Protein AF-A0A954P8Z2-F1 (afdb_monomer)

Structure (mmCIF, N/CA/C/O backbone):
data_AF-A0A954P8Z2-F1
#
_entry.id   AF-A0A954P8Z2-F1
#
loop_
_atom_site.group_PDB
_atom_site.id
_atom_site.type_symbol
_atom_site.label_atom_id
_atom_site.label_alt_id
_atom_site.label_comp_id
_atom_site.label_asym_id
_atom_site.label_entity_id
_atom_site.label_seq_id
_atom_site.pdbx_PDB_ins_code
_atom_site.Cartn_x
_atom_site.Cartn_y
_atom_site.Cartn_z
_atom_site.occupancy
_atom_site.B_iso_or_equiv
_atom_site.auth_seq_id
_atom_site.auth_comp_id
_atom_site.auth_asym_id
_atom_site.auth_atom_id
_atom_site.pdbx_PDB_model_num
ATOM 1 N N . MET A 1 1 ? -1.047 -5.938 -28.209 1.00 42.81 1 MET A N 1
ATOM 2 C CA . MET A 1 1 ? -0.271 -5.565 -27.003 1.00 42.81 1 MET A CA 1
ATOM 3 C C . MET A 1 1 ? -0.758 -6.411 -25.832 1.00 42.81 1 MET A C 1
ATOM 5 O O . MET A 1 1 ? -1.875 -6.202 -25.374 1.00 42.81 1 MET A O 1
ATOM 9 N N . GLY A 1 2 ? 0.012 -7.420 -25.415 1.00 43.50 2 GLY A N 1
ATOM 10 C CA . GLY A 1 2 ? -0.388 -8.343 -24.347 1.00 43.50 2 GLY A CA 1
ATOM 11 C C . GLY A 1 2 ? -0.602 -7.622 -23.015 1.00 43.50 2 GLY A C 1
ATOM 12 O O . GLY A 1 2 ? 0.149 -6.705 -22.677 1.00 43.50 2 GLY A O 1
ATOM 13 N N . LYS A 1 3 ? -1.639 -8.020 -22.270 1.00 49.25 3 LYS A N 1
ATOM 14 C CA . LYS A 1 3 ? -1.899 -7.562 -20.901 1.00 49.25 3 LYS A CA 1
ATOM 15 C C . LYS A 1 3 ? -0.672 -7.900 -20.044 1.00 49.25 3 LYS A C 1
ATOM 17 O O . LYS A 1 3 ? -0.530 -9.029 -19.590 1.00 49.25 3 LYS A O 1
ATOM 22 N N . LYS A 1 4 ? 0.243 -6.943 -19.843 1.00 52.94 4 LYS A N 1
ATOM 23 C CA . LYS A 1 4 ? 1.280 -7.059 -18.811 1.00 52.94 4 LYS A CA 1
ATOM 24 C C . LYS A 1 4 ? 0.540 -7.079 -17.482 1.00 52.94 4 LYS A C 1
ATOM 26 O O . LYS A 1 4 ? 0.034 -6.042 -17.058 1.00 52.94 4 LYS A O 1
ATOM 31 N N . HIS A 1 5 ? 0.431 -8.258 -16.876 1.00 51.75 5 HIS A N 1
ATOM 32 C CA . HIS A 1 5 ? 0.041 -8.385 -15.482 1.00 51.75 5 HIS A CA 1
ATOM 33 C C . HIS A 1 5 ? 1.031 -7.536 -14.683 1.00 51.75 5 HIS A C 1
ATOM 35 O O . HIS A 1 5 ? 2.204 -7.874 -14.560 1.00 51.75 5 HIS A O 1
ATOM 41 N N . SER A 1 6 ? 0.590 -6.355 -14.257 1.00 64.94 6 SER A N 1
ATOM 42 C CA . SER A 1 6 ? 1.323 -5.551 -13.293 1.00 64.94 6 SER A CA 1
ATOM 43 C C . SER A 1 6 ? 1.421 -6.392 -12.032 1.00 64.94 6 SER A C 1
ATOM 45 O O . SER A 1 6 ? 0.380 -6.697 -11.456 1.00 64.94 6 SER A O 1
ATOM 47 N N . GLU A 1 7 ? 2.633 -6.806 -11.664 1.00 77.56 7 GLU A N 1
ATOM 48 C CA . GLU A 1 7 ? 2.898 -7.556 -10.436 1.00 77.56 7 GLU A CA 1
ATOM 49 C C . GLU A 1 7 ? 2.221 -6.831 -9.270 1.00 77.56 7 GLU A C 1
ATOM 51 O O . GLU A 1 7 ? 2.536 -5.672 -8.973 1.00 77.56 7 GLU A O 1
ATOM 56 N N . VAL A 1 8 ? 1.207 -7.487 -8.701 1.00 90.62 8 VAL A N 1
ATOM 57 C CA . VAL A 1 8 ? 0.525 -7.032 -7.495 1.00 90.62 8 VAL A CA 1
ATOM 58 C C . VAL A 1 8 ? 1.224 -7.714 -6.335 1.00 90.62 8 VAL A C 1
ATOM 60 O O . VAL A 1 8 ? 1.225 -8.938 -6.246 1.00 90.62 8 VAL A O 1
ATOM 63 N N . GLU A 1 9 ? 1.818 -6.926 -5.454 1.00 94.44 9 GLU A N 1
ATOM 64 C CA . GLU A 1 9 ? 2.456 -7.406 -4.237 1.00 94.44 9 GLU A CA 1
ATOM 65 C C . GLU A 1 9 ? 1.605 -6.995 -3.038 1.00 94.44 9 GLU A C 1
ATOM 67 O O . GLU A 1 9 ? 1.193 -5.840 -2.929 1.00 94.44 9 GLU A O 1
ATOM 72 N N . ARG A 1 10 ? 1.314 -7.931 -2.136 1.00 95.62 10 ARG A N 1
ATOM 73 C CA . ARG A 1 10 ? 0.555 -7.639 -0.919 1.00 95.62 10 ARG A CA 1
ATOM 74 C C . ARG A 1 10 ? 1.499 -7.161 0.185 1.00 95.62 10 ARG A C 1
ATOM 76 O O . ARG A 1 10 ? 2.561 -7.744 0.372 1.00 95.62 10 ARG A O 1
ATOM 83 N N . ILE A 1 11 ? 1.122 -6.089 0.877 1.00 95.56 11 ILE A N 1
ATOM 84 C CA . ILE A 1 11 ? 1.890 -5.468 1.957 1.00 95.56 11 ILE A CA 1
ATOM 85 C C . ILE A 1 11 ? 1.015 -5.511 3.205 1.00 95.56 11 ILE A C 1
ATOM 87 O O . ILE A 1 11 ? 0.105 -4.702 3.330 1.00 95.56 11 ILE A O 1
ATOM 91 N N . GLY A 1 12 ? 1.279 -6.467 4.094 1.00 93.38 12 GLY A N 1
ATOM 92 C CA . GLY A 1 12 ? 0.389 -6.727 5.226 1.00 93.38 12 GLY A CA 1
ATOM 93 C C . GLY A 1 12 ? -0.960 -7.293 4.775 1.00 93.38 12 GLY A C 1
ATOM 94 O O . GLY A 1 12 ? -1.033 -8.077 3.823 1.00 93.38 12 GLY A O 1
ATOM 95 N N . ASP A 1 13 ? -2.023 -6.874 5.448 1.00 94.38 13 ASP A N 1
ATOM 96 C CA . ASP A 1 13 ? -3.373 -7.398 5.282 1.00 94.38 13 ASP A CA 1
ATOM 97 C C . ASP A 1 13 ? -4.315 -6.417 4.579 1.00 94.38 13 ASP A C 1
ATOM 99 O O . ASP A 1 13 ? -5.255 -6.862 3.916 1.00 94.38 13 ASP A O 1
ATOM 103 N N . LEU A 1 14 ? -4.074 -5.107 4.658 1.00 95.44 14 LEU A N 1
ATOM 104 C CA . LEU A 1 14 ? -4.985 -4.071 4.157 1.00 95.44 14 LEU A CA 1
ATOM 105 C C . LEU A 1 14 ? -4.524 -3.468 2.825 1.00 95.44 14 LEU A C 1
ATOM 107 O O . LEU A 1 14 ? -5.357 -3.035 2.016 1.00 95.44 14 LEU A O 1
ATOM 111 N N . VAL A 1 15 ? -3.216 -3.454 2.566 1.00 97.12 15 VAL A N 1
ATOM 112 C CA . VAL A 1 15 ? -2.609 -2.792 1.411 1.00 97.12 15 VAL A CA 1
ATOM 113 C C . VAL A 1 15 ? -2.035 -3.796 0.409 1.00 97.12 15 VAL A C 1
ATOM 115 O O . VAL A 1 15 ? -1.404 -4.803 0.717 1.00 97.12 15 VAL A O 1
ATOM 118 N N . SER A 1 16 ? -2.210 -3.483 -0.870 1.00 97.38 16 SER A N 1
ATOM 119 C CA . SER A 1 16 ? -1.486 -4.110 -1.977 1.00 97.38 16 SER A CA 1
ATOM 120 C C . SER A 1 16 ? -0.858 -3.035 -2.849 1.00 97.38 16 SER A C 1
ATOM 122 O O . SER A 1 16 ? -1.431 -1.961 -3.022 1.00 97.38 16 SER A O 1
ATOM 124 N N . ILE A 1 17 ? 0.317 -3.292 -3.407 1.00 97.38 17 ILE A N 1
ATOM 125 C CA . ILE A 1 17 ? 0.994 -2.392 -4.332 1.00 97.38 17 ILE A CA 1
ATOM 126 C C . ILE A 1 17 ? 1.063 -2.995 -5.719 1.00 97.38 17 ILE A C 1
ATOM 128 O O . ILE A 1 17 ? 1.177 -4.202 -5.886 1.00 97.38 17 ILE A O 1
ATOM 132 N N . PHE A 1 18 ? 1.023 -2.144 -6.732 1.00 95.12 18 PHE A N 1
ATOM 133 C CA . PHE A 1 18 ? 1.219 -2.564 -8.108 1.00 95.12 18 PHE A CA 1
ATOM 134 C C . PHE A 1 18 ? 1.887 -1.460 -8.910 1.00 95.12 18 PHE A C 1
ATOM 136 O O . PHE A 1 18 ? 1.717 -0.262 -8.647 1.00 95.12 18 PHE A O 1
ATOM 143 N N . ARG A 1 19 ? 2.652 -1.862 -9.922 1.00 93.38 19 ARG A N 1
ATOM 144 C CA . ARG A 1 19 ? 3.325 -0.921 -10.813 1.00 93.38 19 ARG A CA 1
ATOM 145 C C . ARG A 1 19 ? 2.455 -0.612 -12.020 1.00 93.38 19 ARG A C 1
ATOM 147 O O . 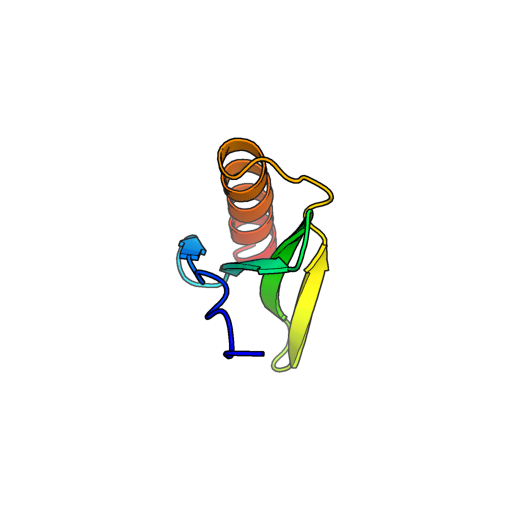ARG A 1 19 ? 2.073 -1.505 -12.771 1.00 93.38 19 ARG A O 1
ATOM 154 N N . ARG A 1 20 ? 2.211 0.673 -12.272 1.00 90.50 20 ARG A N 1
ATOM 155 C CA . ARG A 1 20 ? 1.605 1.151 -13.518 1.00 90.50 20 ARG A CA 1
ATOM 156 C C . ARG A 1 20 ? 2.582 2.090 -14.213 1.00 90.50 20 ARG A C 1
ATOM 158 O O . ARG A 1 20 ? 2.880 3.177 -13.723 1.00 90.50 20 ARG A O 1
ATOM 165 N N . SER A 1 21 ? 3.073 1.667 -15.379 1.00 87.50 21 SER A N 1
ATOM 166 C CA . SER A 1 21 ? 4.139 2.365 -16.108 1.00 87.50 21 SER A CA 1
ATOM 167 C C . SER A 1 21 ? 5.394 2.536 -15.228 1.00 87.50 21 SER A C 1
ATOM 169 O O . SER A 1 21 ? 6.019 1.549 -14.828 1.00 87.50 21 SER A O 1
ATOM 171 N N . ARG A 1 22 ? 5.775 3.773 -14.900 1.00 90.06 22 ARG A N 1
ATOM 172 C CA . ARG A 1 22 ? 6.961 4.095 -14.093 1.00 90.06 22 ARG A CA 1
ATOM 173 C C . ARG A 1 22 ? 6.658 4.364 -12.620 1.00 90.06 22 ARG A C 1
ATOM 175 O O . ARG A 1 22 ? 7.597 4.624 -11.880 1.00 90.06 22 ARG A O 1
ATOM 182 N N . MET A 1 23 ? 5.394 4.305 -12.199 1.00 94.81 23 MET A N 1
ATOM 183 C CA . MET A 1 23 ? 4.999 4.615 -10.825 1.00 94.81 23 MET A CA 1
ATOM 184 C C . MET A 1 23 ? 4.327 3.435 -10.132 1.00 94.81 23 MET A C 1
ATOM 186 O O . MET A 1 23 ? 3.549 2.690 -10.733 1.00 94.81 23 MET A O 1
ATOM 190 N N . TRP A 1 24 ? 4.620 3.300 -8.845 1.00 96.12 24 TRP A N 1
ATOM 191 C CA . TRP A 1 24 ? 3.936 2.391 -7.941 1.00 96.12 24 TRP A CA 1
ATOM 192 C C . TRP A 1 24 ? 2.687 3.041 -7.356 1.00 96.12 24 TRP A C 1
ATOM 194 O O . TRP A 1 24 ? 2.660 4.237 -7.058 1.00 96.12 24 TRP A O 1
ATOM 204 N N . TYR A 1 25 ? 1.653 2.232 -7.181 1.00 96.81 25 TYR A N 1
ATOM 205 C CA . TYR A 1 25 ? 0.387 2.609 -6.570 1.00 96.81 25 TYR A CA 1
ATOM 206 C C . TYR A 1 25 ? 0.068 1.625 -5.455 1.00 96.81 25 TYR A C 1
ATOM 208 O O . TYR A 1 25 ? 0.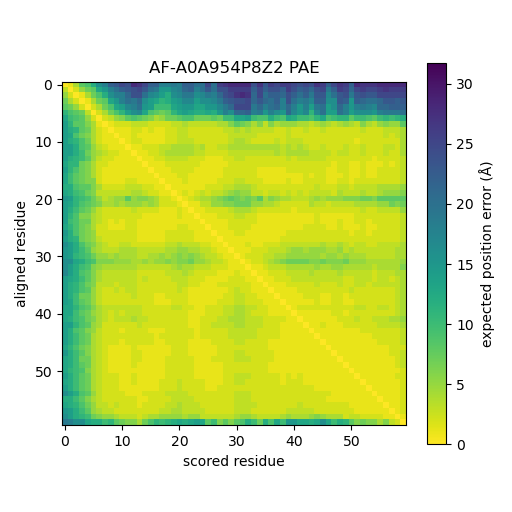321 0.437 -5.615 1.00 96.81 25 TYR A O 1
ATOM 216 N N . ALA A 1 26 ? -0.518 2.118 -4.370 1.00 97.25 26 ALA A N 1
ATOM 217 C CA . ALA A 1 26 ? -1.153 1.310 -3.344 1.00 97.25 26 ALA A CA 1
ATOM 218 C C . ALA A 1 26 ? -2.659 1.225 -3.604 1.00 97.25 26 ALA A C 1
ATOM 220 O O . ALA A 1 26 ? -3.286 2.207 -4.012 1.00 97.25 26 ALA A O 1
ATOM 221 N N . ASN A 1 27 ? -3.227 0.059 -3.348 1.00 97.19 27 ASN A N 1
ATOM 222 C CA . ASN A 1 27 ? -4.639 -0.264 -3.407 1.00 97.19 27 ASN A CA 1
ATOM 223 C C . ASN A 1 27 ? -5.054 -0.852 -2.058 1.00 97.19 27 ASN A C 1
ATOM 225 O O . ASN A 1 27 ? -4.411 -1.781 -1.574 1.00 97.19 27 ASN A O 1
ATOM 229 N N . TYR A 1 28 ? -6.100 -0.292 -1.465 1.00 96.00 28 TYR A N 1
ATOM 230 C CA . TYR A 1 28 ? -6.570 -0.632 -0.123 1.00 96.00 28 TYR A CA 1
ATOM 231 C C . TYR A 1 28 ? -8.063 -0.335 0.001 1.00 96.00 28 TYR A C 1
ATOM 233 O O . TYR A 1 28 ? -8.656 0.307 -0.873 1.00 96.00 28 TYR A O 1
ATOM 241 N N . GLN A 1 29 ? -8.685 -0.792 1.083 1.00 94.69 29 GLN A N 1
ATOM 242 C CA . GLN A 1 29 ? -10.064 -0.449 1.414 1.00 94.69 29 GLN A CA 1
ATOM 243 C C . GLN A 1 29 ? -10.094 0.544 2.572 1.00 94.69 29 GLN A C 1
ATOM 245 O O . GLN A 1 29 ? -9.371 0.399 3.548 1.00 94.69 29 GLN A O 1
ATOM 250 N N . LEU A 1 30 ? -10.940 1.565 2.459 1.00 92.06 30 LEU A N 1
ATOM 251 C CA . LEU A 1 30 ? -11.190 2.523 3.529 1.00 92.06 30 LEU A CA 1
ATOM 252 C C . LEU A 1 30 ? -12.688 2.814 3.574 1.00 92.06 30 LEU A C 1
ATOM 254 O O . LEU A 1 30 ? -13.264 3.263 2.578 1.00 92.06 30 LEU A O 1
ATOM 258 N N . ARG A 1 31 ? -13.321 2.550 4.725 1.00 89.31 31 ARG A N 1
ATOM 259 C CA . ARG A 1 31 ? -14.774 2.714 4.939 1.00 89.31 31 ARG A CA 1
ATOM 260 C C . ARG A 1 31 ? -15.623 1.966 3.898 1.00 89.31 31 ARG A C 1
ATOM 262 O O . ARG A 1 31 ? -16.512 2.544 3.276 1.00 89.31 31 ARG A O 1
ATOM 269 N N . GLY A 1 32 ? -15.281 0.703 3.637 1.00 91.56 32 GLY A N 1
ATOM 270 C CA . GLY A 1 32 ? -15.995 -0.155 2.681 1.00 91.56 32 GLY A CA 1
ATOM 271 C C . GLY A 1 32 ? -15.823 0.232 1.207 1.00 91.56 32 GLY A C 1
ATOM 272 O O . GLY A 1 32 ? -16.483 -0.337 0.343 1.00 91.56 32 GLY A O 1
ATOM 273 N N . ARG A 1 33 ? -14.949 1.196 0.888 1.00 94.75 33 ARG A N 1
ATOM 274 C CA . ARG A 1 33 ? -14.676 1.617 -0.491 1.00 94.75 33 ARG A CA 1
ATOM 275 C C . ARG A 1 33 ? -13.227 1.354 -0.853 1.00 94.75 33 ARG A C 1
ATOM 277 O O . ARG A 1 33 ? -12.317 1.706 -0.104 1.00 94.75 33 ARG A O 1
ATOM 284 N N . GLN A 1 34 ? -13.014 0.799 -2.040 1.00 95.25 34 GLN A N 1
ATOM 285 C CA . GLN A 1 34 ? -11.676 0.649 -2.589 1.00 95.25 34 GLN A CA 1
ATOM 286 C C . GLN A 1 34 ? -11.088 2.026 -2.919 1.00 95.25 34 GLN A C 1
ATOM 288 O O . GLN A 1 34 ? -11.731 2.878 -3.541 1.00 95.25 34 GLN A O 1
ATOM 293 N N . ARG A 1 35 ? -9.849 2.248 -2.495 1.00 96.12 35 ARG A N 1
ATOM 294 C CA . ARG A 1 35 ? -9.081 3.464 -2.735 1.00 96.12 35 ARG A CA 1
ATOM 295 C C . ARG A 1 35 ? -7.743 3.103 -3.354 1.00 96.12 35 ARG A C 1
ATOM 297 O O . ARG A 1 35 ? -7.159 2.060 -3.078 1.00 96.12 35 ARG A O 1
ATOM 304 N N . ARG A 1 36 ? -7.254 4.014 -4.192 1.00 95.44 36 ARG A N 1
ATOM 305 C CA . ARG A 1 36 ? -5.931 3.925 -4.799 1.00 95.44 36 ARG A CA 1
ATOM 306 C C . ARG A 1 36 ? -5.142 5.190 -4.503 1.00 95.44 36 ARG A C 1
ATOM 308 O O . ARG A 1 36 ? -5.622 6.283 -4.794 1.00 95.44 36 ARG A O 1
ATOM 315 N N . LYS A 1 37 ? -3.914 5.034 -4.012 1.00 95.44 37 LYS A N 1
ATOM 316 C CA . LYS A 1 37 ? -2.976 6.129 -3.723 1.00 95.44 37 LYS A CA 1
ATOM 317 C C . LYS A 1 37 ? -1.703 5.933 -4.542 1.00 95.44 37 LYS A C 1
ATOM 319 O O . LYS A 1 37 ? -1.170 4.830 -4.604 1.00 95.44 37 LYS A O 1
ATOM 324 N N . SER A 1 38 ? -1.228 6.979 -5.217 1.00 96.31 38 SER A N 1
ATOM 325 C CA . SER A 1 38 ? 0.097 6.934 -5.851 1.00 96.31 38 SER A CA 1
ATOM 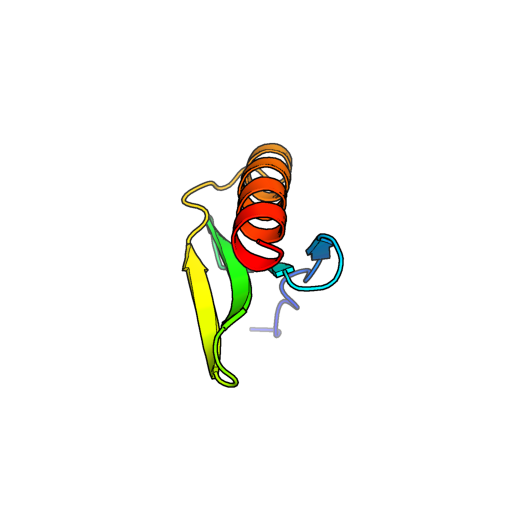326 C C . SER A 1 38 ? 1.159 6.899 -4.761 1.00 96.31 38 SER A C 1
ATOM 328 O O . SER A 1 38 ? 1.119 7.715 -3.843 1.00 96.31 38 SER A O 1
ATOM 330 N N . LEU A 1 39 ? 2.121 5.988 -4.877 1.00 96.25 39 LEU A N 1
ATOM 331 C CA . LEU A 1 39 ? 3.285 5.951 -3.997 1.00 96.25 39 LEU A CA 1
ATOM 332 C C . LEU A 1 39 ? 4.392 6.883 -4.489 1.00 96.25 39 LEU A C 1
ATOM 334 O O . LEU A 1 39 ? 5.432 6.943 -3.846 1.00 96.25 39 LEU A O 1
ATOM 338 N N . GLN A 1 40 ? 4.184 7.604 -5.602 1.00 95.62 40 GLN A N 1
ATOM 339 C CA . GLN A 1 40 ? 5.084 8.637 -6.141 1.00 95.62 40 GLN A CA 1
ATOM 340 C C . GLN A 1 40 ? 6.551 8.186 -6.224 1.00 95.62 40 GLN A C 1
ATOM 342 O O . GLN A 1 40 ? 7.476 8.921 -5.885 1.00 95.62 40 GLN A O 1
ATOM 347 N N . THR A 1 41 ? 6.766 6.937 -6.620 1.00 95.88 41 THR A N 1
ATOM 348 C CA . THR A 1 41 ? 8.096 6.352 -6.776 1.00 95.88 41 THR A CA 1
ATOM 349 C C . THR A 1 41 ? 8.067 5.290 -7.863 1.00 95.88 41 THR A C 1
ATOM 351 O O . THR A 1 41 ? 7.038 4.643 -8.067 1.00 95.88 41 THR A O 1
ATOM 354 N N . GLY A 1 42 ? 9.191 5.108 -8.556 1.00 94.88 42 GLY A N 1
ATOM 355 C CA . GLY A 1 42 ? 9.426 3.979 -9.461 1.00 94.88 42 GLY A CA 1
ATOM 356 C C . GLY A 1 42 ? 10.210 2.828 -8.822 1.00 94.88 42 GLY A C 1
ATOM 357 O O . GLY A 1 42 ? 10.276 1.742 -9.398 1.00 94.88 42 GLY A O 1
ATOM 358 N N . SER A 1 43 ? 10.775 3.039 -7.628 1.00 95.31 43 SER A N 1
ATOM 359 C CA . SER A 1 43 ? 11.566 2.038 -6.904 1.00 95.31 43 SER A CA 1
ATOM 360 C C . SER A 1 43 ? 10.669 1.137 -6.061 1.00 95.31 43 SER A C 1
ATOM 362 O O . SER A 1 43 ? 9.910 1.628 -5.228 1.00 95.31 43 SER A O 1
ATOM 364 N N . LEU A 1 44 ? 10.794 -0.182 -6.239 1.00 94.44 4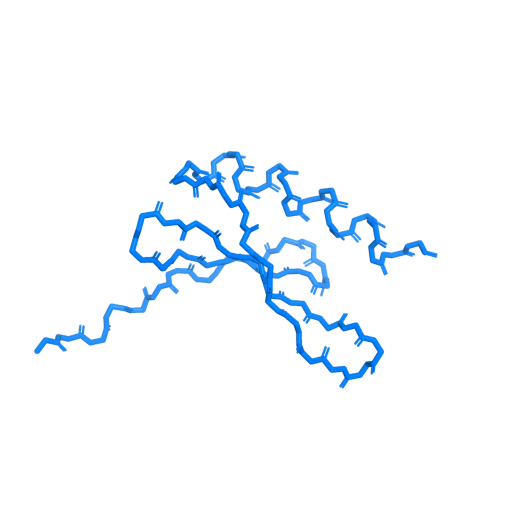4 LEU A N 1
ATOM 365 C CA . LEU A 1 44 ? 10.039 -1.173 -5.466 1.00 94.44 44 LEU A CA 1
ATOM 366 C C . LEU A 1 44 ? 10.362 -1.096 -3.966 1.00 94.44 44 LEU A C 1
ATOM 368 O O . LEU A 1 44 ? 9.456 -1.128 -3.140 1.00 94.44 44 LEU A O 1
ATOM 372 N N . LYS A 1 45 ? 11.639 -0.918 -3.602 1.00 96.69 45 LYS A N 1
ATOM 373 C CA . LYS A 1 45 ? 12.060 -0.782 -2.196 1.00 96.69 45 LYS A CA 1
ATOM 374 C C . LYS A 1 45 ? 11.364 0.401 -1.519 1.00 96.69 45 LYS A C 1
ATOM 376 O O . LYS A 1 45 ? 10.840 0.272 -0.417 1.00 96.69 45 LYS A O 1
ATOM 381 N N . GLU A 1 46 ? 11.325 1.541 -2.205 1.00 97.19 46 GLU A N 1
ATOM 382 C CA . GLU A 1 46 ? 10.658 2.741 -1.698 1.00 97.19 46 GLU A CA 1
ATOM 383 C C . GLU A 1 46 ? 9.131 2.585 -1.689 1.00 97.19 46 GLU A C 1
ATOM 385 O O . GLU A 1 46 ? 8.471 3.050 -0.762 1.00 97.19 46 GLU A O 1
ATOM 390 N N . ALA A 1 47 ? 8.566 1.892 -2.682 1.00 97.06 47 ALA A N 1
ATOM 391 C CA . ALA A 1 47 ? 7.142 1.585 -2.731 1.00 97.06 47 ALA A CA 1
ATOM 392 C C . ALA A 1 47 ? 6.708 0.734 -1.530 1.00 97.06 47 ALA A C 1
ATOM 394 O O . ALA A 1 47 ? 5.754 1.104 -0.850 1.00 97.06 47 ALA A O 1
ATOM 395 N N . ARG A 1 48 ? 7.449 -0.335 -1.209 1.00 97.56 48 ARG A N 1
ATOM 39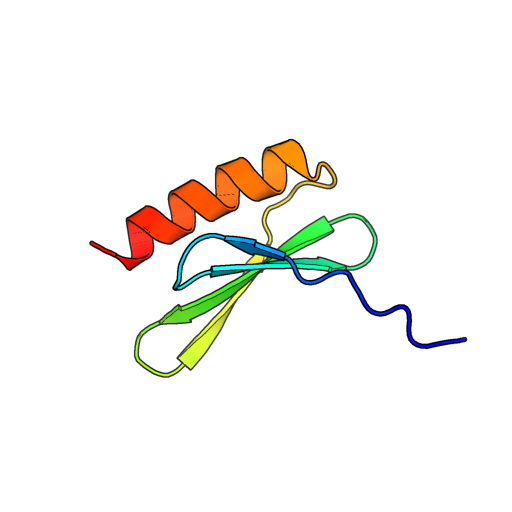6 C CA . ARG A 1 48 ? 7.209 -1.180 -0.026 1.00 97.56 48 ARG A CA 1
ATOM 397 C C . ARG A 1 48 ? 7.235 -0.367 1.262 1.00 97.56 48 ARG A C 1
ATOM 399 O O . ARG A 1 48 ? 6.286 -0.425 2.032 1.00 97.56 48 ARG A O 1
ATOM 406 N N . ARG A 1 49 ? 8.267 0.460 1.461 1.00 98.00 49 ARG A N 1
ATOM 407 C CA . ARG A 1 49 ? 8.391 1.319 2.652 1.00 98.00 49 ARG A CA 1
ATOM 408 C C . ARG A 1 49 ? 7.207 2.282 2.802 1.00 98.00 49 ARG A C 1
ATOM 410 O O . ARG A 1 49 ? 6.688 2.451 3.901 1.00 98.00 49 ARG A O 1
ATOM 417 N N . ARG A 1 50 ? 6.776 2.930 1.714 1.00 98.00 50 ARG A N 1
ATOM 418 C CA . ARG A 1 50 ? 5.621 3.848 1.742 1.00 98.00 50 ARG A CA 1
ATOM 419 C C . ARG A 1 50 ? 4.304 3.106 1.968 1.00 98.00 50 ARG A C 1
ATOM 421 O O . ARG A 1 50 ? 3.445 3.620 2.672 1.00 98.0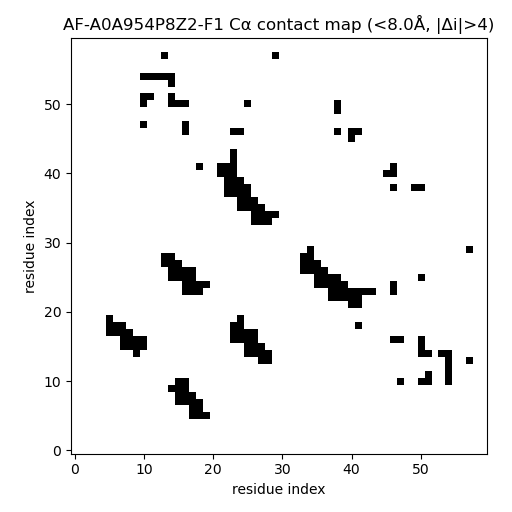0 50 ARG A O 1
ATOM 428 N N . ALA A 1 51 ? 4.159 1.915 1.399 1.00 97.50 51 ALA A N 1
ATOM 429 C CA . ALA A 1 51 ? 2.987 1.075 1.600 1.00 97.50 51 ALA A CA 1
ATOM 430 C C . ALA A 1 51 ? 2.899 0.512 3.023 1.00 97.50 51 ALA A C 1
ATOM 43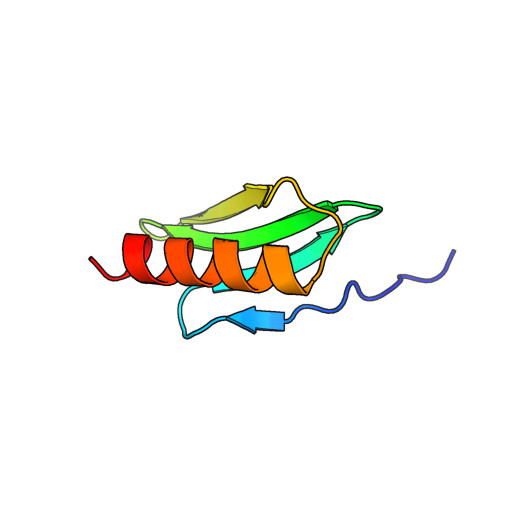2 O O . ALA A 1 51 ? 1.815 0.510 3.578 1.00 97.50 51 ALA A O 1
ATOM 433 N N . GLN A 1 52 ? 4.020 0.134 3.645 1.00 97.31 52 GLN A N 1
ATOM 434 C CA . GLN A 1 52 ? 4.050 -0.282 5.053 1.00 97.31 52 GLN A CA 1
ATOM 435 C C . GLN A 1 52 ? 3.594 0.837 5.993 1.00 97.31 52 GLN A C 1
ATOM 437 O O . GLN A 1 52 ? 2.863 0.580 6.936 1.00 97.31 52 GLN A O 1
ATOM 442 N N . ARG A 1 53 ? 3.970 2.094 5.727 1.00 97.00 53 ARG A N 1
ATOM 443 C CA . ARG A 1 53 ? 3.448 3.232 6.505 1.00 97.00 53 ARG A CA 1
ATOM 444 C C . ARG A 1 53 ? 1.942 3.399 6.331 1.00 97.00 53 ARG A C 1
ATOM 446 O O . ARG A 1 53 ? 1.245 3.620 7.307 1.00 97.00 53 ARG A O 1
ATOM 453 N N . LEU A 1 54 ? 1.458 3.258 5.096 1.00 95.88 54 LEU A N 1
ATOM 454 C CA . LEU A 1 54 ? 0.029 3.317 4.802 1.00 95.88 54 LEU A CA 1
ATOM 455 C C . LEU A 1 54 ? -0.747 2.176 5.479 1.00 95.88 54 LEU A C 1
ATOM 457 O O . LEU A 1 54 ? -1.869 2.398 5.903 1.00 95.88 54 LEU A O 1
ATOM 461 N N . GLU A 1 55 ? -0.161 0.981 5.566 1.00 95.75 55 GLU A N 1
ATOM 462 C CA . GLU A 1 55 ? -0.733 -0.163 6.285 1.00 95.75 55 GLU A CA 1
ATOM 463 C C . GLU A 1 55 ? -0.954 0.180 7.763 1.00 95.75 55 GLU A C 1
ATOM 465 O O . GLU A 1 55 ? -2.061 0.014 8.264 1.00 95.75 55 GLU A O 1
ATOM 470 N N . VAL A 1 56 ? 0.066 0.747 8.420 1.00 95.62 56 VAL A N 1
ATOM 471 C CA . VAL A 1 56 ? -0.021 1.192 9.821 1.00 95.62 56 VAL A CA 1
ATOM 472 C C . VAL A 1 56 ? -1.089 2.281 9.987 1.00 95.62 56 VAL A C 1
ATOM 474 O O . VAL A 1 56 ? -1.967 2.136 10.828 1.00 95.62 56 VAL A O 1
ATOM 477 N N . GLU A 1 57 ? -1.090 3.305 9.122 1.00 93.94 57 GLU A N 1
ATOM 478 C CA . GLU A 1 57 ? -2.095 4.389 9.121 1.00 93.94 57 GLU A CA 1
ATOM 479 C C . GLU A 1 57 ? -3.546 3.896 8.942 1.00 93.94 57 GLU A C 1
ATOM 481 O O . GLU A 1 57 ? -4.479 4.622 9.271 1.00 93.94 57 GLU A O 1
ATOM 486 N N . LEU A 1 58 ? -3.760 2.718 8.345 1.00 92.44 58 LEU A N 1
ATOM 487 C CA . LEU A 1 58 ? -5.093 2.137 8.135 1.00 92.44 58 LEU A CA 1
ATOM 488 C C . LEU A 1 58 ? -5.519 1.186 9.256 1.00 92.44 58 LEU A C 1
ATOM 490 O O . LEU A 1 58 ? -6.707 0.875 9.349 1.00 92.44 58 LEU A O 1
ATOM 494 N N . SER A 1 59 ? -4.561 0.687 10.040 1.00 89.88 59 SER A N 1
ATOM 495 C CA . SER A 1 59 ? -4.804 -0.210 11.173 1.00 89.88 59 SER A CA 1
ATOM 496 C C . SER A 1 59 ? -5.076 0.519 12.494 1.00 89.88 59 SER A C 1
ATOM 498 O O . SER A 1 59 ? -5.539 -0.119 13.438 1.00 89.88 59 SER A O 1
ATOM 500 N N . GLU A 1 60 ? -4.795 1.824 12.547 1.00 78.31 60 GLU A N 1
ATOM 501 C CA . GLU A 1 60 ? -5.061 2.733 13.675 1.00 78.31 60 GLU A CA 1
ATOM 502 C C . GLU A 1 60 ? -6.366 3.523 13.476 1.00 78.31 60 GLU A C 1
ATOM 504 O O . GLU A 1 60 ? -7.112 3.680 14.470 1.00 78.31 60 GLU A O 1
#

pLDDT: mean 90.0, std 13.79, range [42.81, 98.0]

Solvent-accessible surface area (backbone atoms only — not comparable to full-atom values): 3599 Å² total; per-residue (Å²): 134,81,85,75,78,51,65,71,46,75,42,83,89,62,29,31,34,33,50,56,91,70,34,28,30,36,40,33,70,57,93,93,35,84,45,76,46,76,55,85,33,69,48,66,72,58,34,51,56,54,43,52,52,52,34,53,69,69,75,110

Sequence (60 aa):
MGKKHSEVERIGDLVSIFRRSRMWYANYQLRGRQRRKSLQTGSLKEARRRAQRLEVELSE

Secondary structure (DSSP, 8-state):
-------EEEETTTEEEEEETTEEEEEEEETTEEEEEE---S-HHHHHHHHHHHHHHHH-

Nearest PDB structures (foldseek):
  5i2d-assembly2_O  TM=5.213E-01  e=4.856E-01  Thermus thermophilus HB8
  2a6h-assembly2_N  TM=5.399E-01  e=8.434E-01  Thermus thermophilus
  5vo8-assembly1_D 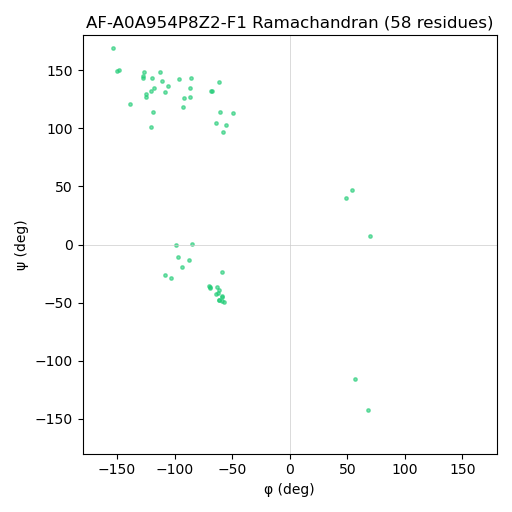 TM=5.067E-01  e=1.014E+00  Thermus thermophilus HB8
  4oio-assembly1_D  TM=5.043E-01  e=1.219E+00  Thermus thermophilus HB8
  4g7z-assembly2_N  TM=5.091E-01  e=1.656E+00  Thermus thermophilus HB8

Mean predicted aligned error: 4.68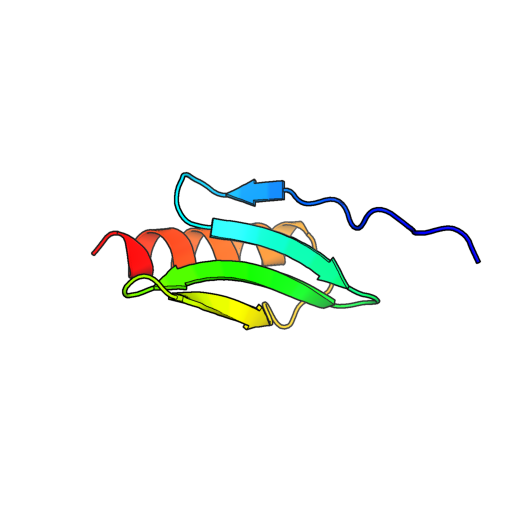 Å

Foldseek 3Di:
DDPPPFDWADQPDFWIWGDDDQWIKIWGDDPNDIDIDTLPGSDPVSNNVSRNVVVVVRVD

Radius of gyration: 11.5 Å; Cα contacts (8 Å, |Δi|>4): 98; chains: 1; bounding box: 28×17×41 Å